Protein AF-A0A3B8IWB0-F1 (afdb_monomer_lite)

Radius of gyration: 18.92 Å; chains: 1; bounding box: 40×25×56 Å

pLDDT: mean 94.24, std 4.74, range [62.81, 97.88]

Structure (mmCIF, N/CA/C/O backbone):
data_AF-A0A3B8IWB0-F1
#
_entry.id   AF-A0A3B8IWB0-F1
#
loop_
_atom_site.group_PDB
_atom_site.id
_atom_site.type_symbol
_atom_site.label_atom_id
_atom_site.label_alt_id
_atom_site.label_comp_id
_atom_site.label_asym_id
_atom_site.label_entity_id
_atom_site.label_seq_id
_atom_site.pdbx_PDB_ins_code
_atom_site.Cartn_x
_atom_site.Cartn_y
_atom_site.Cartn_z
_atom_site.occupancy
_atom_site.B_iso_or_equiv
_atom_site.auth_seq_id
_atom_site.auth_comp_id
_atom_site.auth_asym_id
_atom_site.auth_atom_id
_atom_site.pdbx_PDB_model_num
ATOM 1 N N . THR A 1 1 ? 7.055 11.679 -23.421 1.00 75.38 1 THR A N 1
ATOM 2 C CA . THR A 1 1 ? 7.446 10.399 -24.059 1.00 75.38 1 THR A CA 1
ATOM 3 C C . THR A 1 1 ? 8.258 9.618 -23.042 1.00 75.38 1 THR A C 1
ATOM 5 O O . THR A 1 1 ? 8.978 10.277 -22.305 1.00 75.38 1 THR A O 1
ATOM 8 N N . GLY A 1 2 ? 8.128 8.290 -22.930 1.00 94.56 2 GLY A N 1
ATOM 9 C CA . GLY A 1 2 ? 8.894 7.496 -21.946 1.00 94.56 2 GLY A CA 1
ATOM 10 C C . GLY A 1 2 ? 8.264 7.339 -20.551 1.00 94.56 2 GLY A C 1
ATOM 11 O O . GLY A 1 2 ? 8.974 7.044 -19.597 1.00 94.56 2 GLY A O 1
ATOM 12 N N . GLY A 1 3 ? 6.961 7.597 -20.394 1.00 96.50 3 GLY A N 1
ATOM 13 C CA . GLY A 1 3 ? 6.297 7.539 -19.083 1.00 96.50 3 GLY A CA 1
ATOM 14 C C . GLY A 1 3 ? 6.118 6.111 -18.552 1.00 96.50 3 GLY A C 1
ATO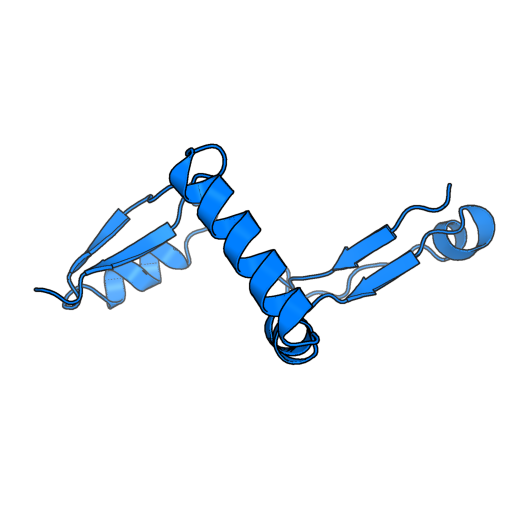M 15 O O . GLY A 1 3 ? 5.990 5.168 -19.333 1.00 96.50 3 GLY A O 1
ATOM 16 N N . ILE A 1 4 ? 6.054 5.964 -17.225 1.00 97.12 4 ILE A N 1
ATOM 17 C CA . ILE A 1 4 ? 5.768 4.690 -16.548 1.00 97.12 4 ILE A CA 1
ATOM 18 C C . ILE A 1 4 ? 4.444 4.809 -15.791 1.00 97.12 4 ILE A C 1
ATOM 20 O O . ILE A 1 4 ? 4.273 5.707 -14.970 1.00 97.12 4 ILE A O 1
ATOM 24 N N . CYS A 1 5 ? 3.526 3.880 -16.048 1.00 95.12 5 CYS A N 1
ATOM 25 C CA . CYS A 1 5 ? 2.310 3.679 -15.269 1.00 95.12 5 CYS A CA 1
ATOM 26 C C . CYS A 1 5 ? 2.483 2.443 -14.376 1.00 95.12 5 CYS A C 1
ATOM 28 O O . CYS A 1 5 ? 2.748 1.347 -14.878 1.00 95.12 5 CYS A O 1
ATOM 30 N N . LEU A 1 6 ? 2.345 2.627 -13.060 1.00 96.25 6 LEU A N 1
ATOM 31 C CA . LEU A 1 6 ? 2.355 1.543 -12.079 1.00 96.25 6 LEU A CA 1
ATOM 32 C C . LEU A 1 6 ? 0.928 1.246 -11.621 1.00 96.25 6 LEU A C 1
ATOM 34 O O . LEU A 1 6 ? 0.299 2.073 -10.962 1.00 96.25 6 LEU A O 1
ATOM 38 N N . ALA A 1 7 ? 0.432 0.058 -11.952 1.00 95.25 7 ALA A N 1
ATOM 39 C CA . ALA A 1 7 ? -0.828 -0.453 -11.431 1.00 95.25 7 ALA A CA 1
ATOM 40 C C . ALA A 1 7 ? -0.570 -1.188 -10.107 1.00 95.25 7 ALA A C 1
ATOM 42 O O . ALA A 1 7 ? 0.166 -2.174 -10.084 1.00 95.25 7 ALA A O 1
ATOM 43 N N . TYR A 1 8 ? -1.162 -0.706 -9.011 1.00 95.50 8 TYR A N 1
ATOM 44 C CA . TYR A 1 8 ? -0.965 -1.258 -7.659 1.00 95.50 8 TYR A CA 1
ATOM 45 C C . TYR A 1 8 ? -2.270 -1.607 -6.925 1.00 95.50 8 TYR A C 1
ATOM 47 O O . TYR A 1 8 ? -2.243 -2.001 -5.762 1.00 95.50 8 TYR A O 1
ATOM 55 N N . GLY A 1 9 ? -3.417 -1.464 -7.591 1.00 92.62 9 GLY A N 1
ATOM 56 C CA . GLY A 1 9 ? -4.727 -1.755 -7.022 1.00 92.62 9 GLY A CA 1
ATOM 57 C C . GLY A 1 9 ? -5.758 -2.076 -8.099 1.00 92.62 9 GLY A C 1
ATOM 58 O O . GLY A 1 9 ? -5.554 -1.780 -9.276 1.00 92.62 9 GLY A O 1
ATOM 59 N N . LEU A 1 10 ? -6.869 -2.679 -7.674 1.00 91.19 10 LEU A N 1
ATOM 60 C CA . LEU A 1 10 ? -7.965 -3.116 -8.538 1.00 91.19 10 LEU A CA 1
ATOM 61 C C . LEU A 1 10 ? -9.317 -2.734 -7.911 1.00 91.19 10 LEU A C 1
ATOM 63 O O . LEU A 1 10 ? -10.143 -3.580 -7.595 1.00 91.19 10 LEU A O 1
ATOM 67 N N . LEU A 1 11 ? -9.537 -1.435 -7.699 1.00 89.06 11 LEU A N 1
ATOM 68 C CA . LEU A 1 11 ? -10.754 -0.927 -7.046 1.00 89.06 11 LEU A CA 1
ATOM 69 C C . LEU A 1 11 ? -12.025 -1.180 -7.873 1.00 89.06 11 LEU A C 1
ATOM 71 O O . LEU A 1 11 ? -13.098 -1.375 -7.318 1.00 89.06 11 LEU A O 1
ATOM 75 N N . SER A 1 12 ? -11.912 -1.171 -9.205 1.00 88.25 12 SER A N 1
ATOM 76 C CA . SER A 1 12 ? -13.045 -1.371 -10.116 1.00 88.25 12 SER A CA 1
ATOM 77 C C . SER A 1 12 ? -13.356 -2.838 -10.408 1.00 88.25 12 SER A C 1
ATOM 79 O O . SER A 1 12 ? -14.391 -3.106 -11.014 1.00 88.25 12 SER A O 1
ATOM 81 N N . LEU A 1 13 ? -12.454 -3.764 -10.050 1.00 88.44 13 LEU A N 1
ATOM 82 C CA . LEU A 1 13 ? -12.521 -5.184 -10.428 1.00 88.44 13 LEU A CA 1
ATOM 83 C C . LEU A 1 13 ? -12.618 -5.431 -11.946 1.00 88.44 13 LEU A C 1
ATOM 85 O O . LEU A 1 13 ? -13.085 -6.480 -12.380 1.00 88.44 13 LEU A O 1
ATOM 89 N N . LYS A 1 14 ? -12.171 -4.469 -12.763 1.00 92.94 14 LYS A N 1
ATOM 90 C CA . LYS A 1 14 ? -12.183 -4.544 -14.229 1.00 92.94 14 LYS A CA 1
ATOM 91 C C . LYS A 1 14 ? -10.773 -4.474 -14.792 1.00 92.94 14 LYS A C 1
ATOM 93 O O . LYS A 1 14 ? -9.903 -3.817 -14.218 1.00 92.94 14 LYS A O 1
ATOM 98 N N . ASP A 1 15 ? -10.593 -5.065 -15.966 1.00 90.69 15 ASP A N 1
ATOM 99 C CA . ASP A 1 15 ? -9.359 -4.925 -16.728 1.00 90.69 15 ASP A CA 1
ATOM 100 C C . ASP A 1 15 ? -9.065 -3.455 -17.033 1.00 90.69 15 ASP A C 1
ATOM 102 O O . ASP A 1 15 ? -9.955 -2.659 -17.347 1.00 90.69 15 ASP A O 1
ATOM 106 N N . THR A 1 16 ? -7.785 -3.096 -16.957 1.00 90.31 16 THR A N 1
ATOM 107 C CA . THR A 1 16 ? -7.333 -1.762 -17.355 1.00 90.31 16 THR A CA 1
ATOM 108 C C . THR A 1 16 ? -7.176 -1.733 -18.878 1.00 90.31 16 THR A C 1
ATOM 110 O O . THR A 1 16 ? -6.329 -2.461 -19.397 1.00 90.31 16 THR A O 1
ATOM 113 N N . PRO A 1 17 ? -7.938 -0.911 -19.623 1.00 91.31 17 PRO A N 1
ATOM 114 C CA . PRO A 1 17 ? -7.779 -0.820 -21.070 1.00 91.31 17 PRO A CA 1
ATOM 115 C C . PRO A 1 17 ? -6.428 -0.185 -21.420 1.00 91.31 17 PRO A C 1
ATOM 117 O O . PRO A 1 17 ? -6.093 0.895 -20.930 1.00 91.31 17 PRO A O 1
ATOM 120 N N . ILE A 1 18 ? -5.655 -0.835 -22.294 1.00 92.88 18 ILE A N 1
ATOM 121 C CA . ILE A 1 18 ? -4.321 -0.374 -22.702 1.00 92.88 18 ILE A CA 1
ATOM 122 C C . ILE A 1 18 ? -4.334 0.094 -24.157 1.00 92.88 18 ILE A C 1
ATOM 124 O O . ILE A 1 18 ? -4.771 -0.620 -25.058 1.00 92.88 18 ILE A O 1
ATOM 128 N N . ASN A 1 19 ? -3.816 1.302 -24.401 1.00 94.25 19 ASN A N 1
ATOM 129 C CA . ASN A 1 19 ? -3.642 1.836 -25.750 1.00 94.25 19 ASN A CA 1
ATOM 130 C C . ASN A 1 19 ? -2.257 1.467 -26.304 1.00 94.25 19 ASN A C 1
ATOM 132 O O . ASN A 1 19 ? -1.245 2.072 -25.939 1.00 94.25 19 ASN A O 1
ATOM 136 N N . ASN A 1 20 ? -2.226 0.526 -27.247 1.00 96.38 20 ASN A N 1
ATOM 137 C CA . ASN A 1 20 ? -0.989 0.046 -27.872 1.00 96.38 20 ASN A CA 1
ATOM 138 C C . ASN A 1 20 ? -0.197 1.149 -28.595 1.00 96.38 20 ASN A C 1
ATOM 140 O O . ASN A 1 20 ? 1.032 1.111 -28.609 1.00 96.38 20 ASN A O 1
ATOM 144 N N . GLY A 1 21 ? -0.865 2.165 -29.148 1.00 97.31 21 GLY A N 1
ATOM 145 C CA . GLY A 1 21 ? -0.193 3.290 -29.799 1.00 97.31 21 GLY A CA 1
ATOM 146 C C . GLY A 1 21 ? 0.662 4.111 -28.830 1.00 97.31 21 GLY A C 1
ATOM 147 O O . GLY A 1 21 ? 1.726 4.600 -29.209 1.00 97.31 21 GLY A O 1
ATOM 148 N N . LEU A 1 22 ? 0.252 4.216 -27.561 1.00 95.75 22 LEU A N 1
ATOM 149 C CA . LEU A 1 22 ? 1.059 4.869 -26.525 1.00 95.75 22 LEU A CA 1
ATOM 150 C C . LEU A 1 22 ? 2.290 4.035 -26.153 1.00 95.75 22 LEU A C 1
ATOM 152 O O . LEU A 1 22 ? 3.362 4.600 -25.933 1.00 95.75 22 LEU A O 1
ATOM 156 N N . LEU A 1 23 ? 2.160 2.707 -26.128 1.00 96.50 23 LEU A N 1
ATOM 157 C CA . LEU A 1 23 ? 3.293 1.818 -25.870 1.00 96.50 23 LEU A CA 1
ATOM 158 C C . LEU A 1 23 ? 4.341 1.945 -26.985 1.00 96.50 23 LEU A C 1
ATOM 160 O O . LEU A 1 23 ? 5.499 2.238 -26.708 1.00 96.50 23 LEU A O 1
ATOM 164 N N . ILE A 1 24 ? 3.917 1.814 -28.246 1.00 97.50 24 ILE A N 1
ATOM 165 C CA . ILE A 1 24 ? 4.816 1.762 -29.409 1.00 97.50 24 ILE A CA 1
ATOM 166 C C . ILE A 1 24 ? 5.391 3.143 -29.736 1.00 97.50 24 ILE A C 1
ATOM 168 O O . ILE A 1 24 ? 6.602 3.314 -29.838 1.00 97.50 24 ILE A O 1
ATOM 172 N N . PHE A 1 25 ? 4.533 4.151 -29.900 1.00 97.69 25 PHE A N 1
ATOM 173 C CA . PHE A 1 25 ? 4.944 5.435 -30.480 1.00 97.69 25 PHE A CA 1
ATOM 174 C C . PHE A 1 25 ? 5.269 6.500 -29.434 1.00 97.69 25 PHE A C 1
ATOM 176 O O . PHE A 1 25 ? 5.868 7.526 -29.762 1.00 97.69 25 PHE A O 1
ATOM 183 N N . LYS A 1 26 ? 4.874 6.291 -28.170 1.00 96.38 26 LYS A N 1
ATOM 184 C CA . LYS A 1 26 ? 5.219 7.188 -27.054 1.00 96.38 26 LYS A CA 1
ATOM 185 C C . LYS A 1 26 ? 6.144 6.544 -26.021 1.00 96.38 26 LYS A C 1
ATOM 187 O O . LYS A 1 26 ? 6.485 7.221 -25.042 1.00 96.38 26 LYS A O 1
ATOM 192 N N . ASN A 1 27 ? 6.584 5.306 -26.263 1.00 96.31 27 ASN A N 1
ATOM 193 C CA . ASN A 1 27 ? 7.463 4.534 -25.387 1.00 96.31 27 ASN A CA 1
ATOM 194 C C . ASN A 1 27 ? 6.942 4.488 -23.939 1.00 96.31 27 ASN A C 1
ATOM 196 O O . ASN A 1 27 ? 7.687 4.712 -22.987 1.00 96.31 27 ASN A O 1
ATOM 200 N N . VAL A 1 28 ? 5.629 4.327 -23.769 1.00 97.38 28 VAL A N 1
ATOM 201 C CA . VAL A 1 28 ? 5.021 4.205 -22.439 1.00 97.38 28 VAL A CA 1
ATOM 202 C C . VAL A 1 28 ? 5.195 2.777 -21.934 1.00 97.38 28 VAL A C 1
ATOM 204 O O . VAL A 1 28 ? 5.015 1.823 -22.682 1.00 97.38 28 VAL A O 1
ATOM 207 N N . THR A 1 29 ? 5.511 2.630 -20.649 1.00 96.94 29 THR A N 1
ATOM 208 C CA . THR A 1 29 ? 5.596 1.335 -19.966 1.00 96.94 29 THR A CA 1
ATOM 209 C C . THR A 1 29 ? 4.468 1.198 -18.950 1.00 96.94 29 THR A C 1
ATOM 211 O O . THR A 1 29 ? 4.247 2.104 -18.149 1.00 96.94 29 THR A O 1
ATOM 214 N N . VAL A 1 30 ? 3.793 0.049 -18.937 1.00 96.00 30 VAL A N 1
ATOM 215 C CA . VAL A 1 30 ? 2.810 -0.308 -17.904 1.00 96.00 30 VAL A CA 1
ATOM 216 C C . VAL A 1 30 ? 3.352 -1.495 -17.116 1.00 96.00 30 VAL A C 1
ATOM 218 O O . VAL A 1 30 ? 3.754 -2.493 -17.712 1.00 96.00 30 VAL A O 1
ATOM 221 N N . LYS A 1 31 ? 3.412 -1.379 -15.787 1.00 95.94 31 LYS A N 1
ATOM 222 C CA . LYS A 1 31 ? 3.907 -2.432 -14.888 1.00 95.94 31 LYS A CA 1
ATOM 223 C C . LYS A 1 31 ? 3.002 -2.583 -13.673 1.00 95.94 31 LYS A C 1
ATOM 225 O O . LYS A 1 31 ? 2.468 -1.601 -13.165 1.00 95.94 31 LYS A O 1
ATOM 230 N N . GLY A 1 32 ? 2.877 -3.812 -13.187 1.00 95.44 32 GLY A N 1
ATOM 231 C CA . GLY A 1 32 ? 2.309 -4.068 -11.869 1.00 95.44 32 GLY A CA 1
ATOM 232 C C . GLY A 1 32 ? 3.300 -3.704 -10.763 1.00 95.44 32 GLY A C 1
ATOM 233 O O . GLY A 1 32 ? 4.509 -3.874 -10.927 1.00 95.44 32 GLY A O 1
ATOM 234 N N . PHE A 1 33 ? 2.786 -3.235 -9.632 1.00 96.62 33 PHE A N 1
ATOM 235 C CA . PHE A 1 33 ? 3.533 -3.095 -8.389 1.00 96.62 33 PHE A CA 1
ATOM 236 C C . PHE A 1 33 ? 2.732 -3.721 -7.255 1.00 96.62 33 PHE A C 1
ATOM 238 O O . PHE A 1 33 ? 1.602 -3.319 -6.991 1.00 96.62 33 PHE A O 1
ATOM 245 N N . TRP A 1 34 ? 3.330 -4.686 -6.562 1.00 96.31 34 TRP A N 1
ATOM 246 C CA . TRP A 1 34 ? 2.713 -5.308 -5.402 1.00 96.31 34 TRP A CA 1
ATOM 247 C C . TRP A 1 34 ? 3.679 -5.261 -4.226 1.00 96.31 34 TRP A C 1
ATOM 249 O O . TRP A 1 34 ? 4.709 -5.933 -4.222 1.00 96.31 34 TRP A O 1
ATOM 259 N N . LEU A 1 35 ? 3.339 -4.452 -3.219 1.00 95.69 35 LEU A N 1
ATOM 260 C CA . LEU A 1 35 ? 4.190 -4.238 -2.049 1.00 95.69 35 LEU A CA 1
ATOM 261 C C . LEU A 1 35 ? 4.542 -5.556 -1.339 1.00 95.69 35 LEU A C 1
ATOM 263 O O . LEU A 1 35 ? 5.685 -5.735 -0.929 1.00 95.69 35 LEU A O 1
ATOM 267 N N . THR A 1 36 ? 3.588 -6.490 -1.255 1.00 96.06 36 THR A N 1
ATOM 268 C CA . THR A 1 36 ? 3.746 -7.789 -0.581 1.00 96.06 36 THR A CA 1
ATOM 269 C C . THR A 1 36 ? 4.839 -8.662 -1.196 1.00 96.06 36 THR A C 1
ATOM 271 O O . THR A 1 36 ? 5.466 -9.422 -0.470 1.00 96.06 36 THR A O 1
ATOM 274 N N . THR A 1 37 ? 5.098 -8.558 -2.502 1.00 95.38 37 THR A N 1
ATOM 275 C CA . THR A 1 37 ? 6.177 -9.312 -3.166 1.00 95.38 37 THR A CA 1
ATOM 276 C C . THR A 1 37 ? 7.437 -8.476 -3.338 1.00 95.38 37 THR A C 1
ATOM 278 O O . THR A 1 37 ? 8.543 -8.989 -3.185 1.00 95.38 37 THR A O 1
ATOM 281 N N . TRP A 1 38 ? 7.289 -7.179 -3.612 1.00 96.56 38 TRP A N 1
ATOM 282 C CA . TRP A 1 38 ? 8.420 -6.281 -3.811 1.00 96.56 38 TRP A CA 1
ATOM 283 C C . TRP A 1 38 ? 9.232 -6.094 -2.530 1.00 96.56 38 TRP A C 1
ATOM 285 O O . TRP A 1 38 ? 10.452 -6.226 -2.566 1.00 96.56 38 TRP A O 1
ATOM 295 N N . PHE A 1 39 ? 8.581 -5.823 -1.398 1.00 96.50 39 PHE A N 1
ATOM 296 C CA . PHE A 1 39 ? 9.286 -5.478 -0.165 1.00 96.50 39 PHE A CA 1
ATOM 297 C C . PHE A 1 39 ? 10.179 -6.622 0.354 1.00 96.50 39 PHE A C 1
ATOM 299 O O . PHE A 1 39 ? 11.357 -6.361 0.600 1.00 96.50 39 PHE A O 1
ATOM 306 N N . PRO A 1 40 ? 9.717 -7.890 0.413 1.00 95.94 40 PRO A N 1
ATOM 307 C CA . PRO A 1 40 ? 10.574 -9.015 0.799 1.00 95.94 40 PRO A CA 1
ATOM 308 C C . PRO A 1 40 ? 11.660 -9.364 -0.228 1.00 95.94 40 PRO A C 1
ATOM 310 O O . PRO A 1 40 ? 12.613 -10.053 0.115 1.00 95.94 40 PRO A O 1
ATOM 313 N N . SER A 1 41 ? 11.524 -8.925 -1.486 1.00 96.56 41 SER A N 1
ATOM 314 C CA . SER A 1 41 ? 12.528 -9.177 -2.533 1.00 96.56 41 SER A CA 1
ATOM 315 C C . SER A 1 41 ? 13.749 -8.255 -2.455 1.00 96.56 41 SER A C 1
ATOM 317 O O . SER A 1 41 ? 14.730 -8.468 -3.169 1.00 96.56 41 SER A O 1
ATOM 319 N N . LEU A 1 42 ? 13.691 -7.205 -1.629 1.00 97.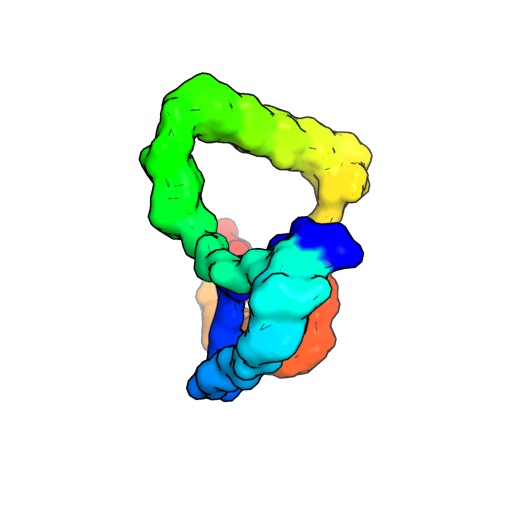25 42 LEU A N 1
ATOM 320 C CA . LEU A 1 42 ? 14.782 -6.251 -1.480 1.00 97.25 42 LEU A CA 1
ATOM 321 C C . LEU A 1 42 ? 15.968 -6.869 -0.737 1.00 97.25 42 LEU A C 1
ATOM 323 O O . LEU A 1 42 ? 15.802 -7.638 0.207 1.00 97.25 42 LEU A O 1
ATOM 327 N N . ALA A 1 43 ? 17.175 -6.436 -1.103 1.00 97.88 43 ALA A N 1
ATOM 328 C CA . ALA A 1 43 ? 18.348 -6.659 -0.266 1.00 97.88 43 ALA A CA 1
ATOM 329 C C . ALA A 1 43 ? 18.130 -6.033 1.131 1.00 97.88 43 ALA A C 1
ATOM 331 O O . ALA A 1 43 ? 17.526 -4.951 1.209 1.00 97.88 43 ALA A O 1
ATOM 332 N N . PRO A 1 44 ? 18.620 -6.655 2.221 1.00 97.12 44 PRO A N 1
ATOM 333 C CA . PRO A 1 44 ? 18.393 -6.181 3.589 1.00 97.12 44 PRO A CA 1
ATOM 334 C C . PRO A 1 44 ? 18.745 -4.704 3.803 1.00 97.12 44 PRO A C 1
ATOM 336 O O . PRO A 1 44 ? 17.982 -3.965 4.425 1.00 97.12 44 PRO A O 1
ATOM 339 N N . GLU A 1 45 ? 19.847 -4.240 3.217 1.00 97.38 45 GLU A N 1
ATOM 340 C CA . GLU A 1 45 ? 20.324 -2.859 3.337 1.00 97.38 45 GLU A CA 1
ATOM 341 C C . GLU A 1 45 ? 19.354 -1.885 2.662 1.00 97.38 45 GLU A C 1
ATOM 343 O O . GLU A 1 45 ? 19.065 -0.803 3.179 1.00 97.38 45 GLU A O 1
ATOM 348 N N . ARG A 1 46 ? 18.799 -2.281 1.509 1.00 97.25 46 ARG A N 1
ATOM 349 C CA . ARG A 1 46 ? 17.821 -1.466 0.785 1.00 97.25 46 ARG A CA 1
ATOM 350 C C . ARG A 1 46 ? 16.487 -1.426 1.516 1.00 97.25 46 ARG A C 1
ATOM 352 O O . ARG A 1 46 ? 15.880 -0.359 1.585 1.00 97.25 46 ARG A O 1
ATOM 359 N N . MET A 1 47 ? 16.047 -2.555 2.067 1.00 97.00 47 MET A N 1
ATOM 360 C CA . MET A 1 47 ? 14.851 -2.623 2.904 1.00 97.00 47 MET A CA 1
ATOM 361 C C . MET A 1 47 ? 14.986 -1.689 4.114 1.00 97.00 47 MET A C 1
ATOM 363 O O . MET A 1 47 ? 14.101 -0.869 4.357 1.00 97.00 47 MET A O 1
ATOM 367 N N . GLN A 1 48 ? 16.117 -1.755 4.826 1.00 97.06 48 GLN A N 1
ATOM 368 C CA . GLN A 1 48 ? 16.392 -0.888 5.970 1.00 97.06 48 GLN A CA 1
ATOM 369 C C . GLN A 1 48 ? 16.386 0.591 5.570 1.00 97.06 48 GLN A C 1
ATOM 371 O O . GLN A 1 48 ? 15.746 1.392 6.247 1.00 97.06 48 GLN A O 1
ATOM 376 N N . ALA A 1 49 ? 17.037 0.953 4.462 1.00 97.75 49 ALA A N 1
ATOM 377 C CA . ALA A 1 49 ? 17.059 2.330 3.974 1.00 97.75 49 ALA A CA 1
ATOM 378 C C . ALA A 1 49 ? 15.647 2.876 3.696 1.00 97.75 49 ALA A C 1
ATOM 380 O O . ALA A 1 49 ? 15.324 3.974 4.140 1.00 97.7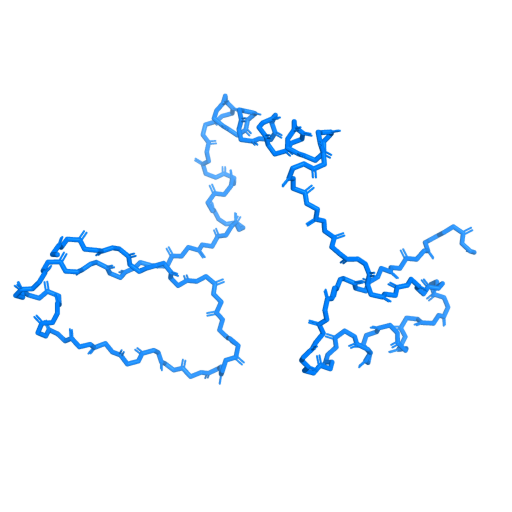5 49 ALA A O 1
ATOM 381 N N . VAL A 1 50 ? 14.790 2.089 3.032 1.00 96.75 50 VAL A N 1
ATOM 382 C CA . VAL A 1 50 ? 13.390 2.467 2.763 1.00 96.75 50 VAL A CA 1
ATOM 383 C C . VAL A 1 50 ? 12.619 2.679 4.066 1.00 96.75 50 VAL A C 1
ATOM 385 O O . VAL A 1 50 ? 11.914 3.673 4.210 1.00 96.75 50 VAL A O 1
ATOM 388 N N . VAL A 1 51 ? 12.764 1.777 5.042 1.00 96.50 51 VAL A N 1
ATOM 389 C CA . VAL A 1 51 ? 12.086 1.914 6.341 1.00 96.50 51 VAL A CA 1
ATOM 390 C C . VAL A 1 51 ? 12.544 3.176 7.075 1.00 96.50 51 VAL A C 1
ATOM 392 O O . VAL A 1 51 ? 11.704 3.919 7.578 1.00 96.50 51 VAL A O 1
ATOM 395 N N . GLN A 1 52 ? 13.852 3.444 7.118 1.00 97.06 52 GLN A N 1
ATOM 396 C CA . GLN A 1 52 ? 14.396 4.631 7.786 1.00 97.06 52 GLN A CA 1
ATOM 397 C C . GLN A 1 52 ? 13.914 5.932 7.139 1.00 97.06 52 GLN A C 1
ATOM 399 O O . GLN A 1 52 ? 13.548 6.868 7.847 1.00 97.06 52 GLN A O 1
ATOM 404 N N . GLU A 1 53 ? 13.855 5.978 5.809 1.00 96.38 53 GLU A N 1
ATOM 405 C CA . GLU A 1 53 ? 13.326 7.124 5.071 1.00 96.38 53 GLU A CA 1
ATOM 406 C C . GLU A 1 53 ? 11.861 7.399 5.443 1.00 96.38 53 GLU A C 1
ATOM 408 O O . GLU A 1 53 ? 11.525 8.509 5.858 1.00 96.38 53 GLU A O 1
ATOM 413 N N . ILE A 1 54 ? 10.999 6.377 5.391 1.00 95.06 54 ILE A N 1
ATOM 414 C CA . ILE A 1 54 ? 9.576 6.517 5.733 1.00 95.06 54 ILE A CA 1
ATOM 415 C C . ILE A 1 54 ? 9.384 6.942 7.195 1.00 95.06 54 ILE A C 1
ATOM 417 O O . ILE A 1 54 ? 8.577 7.832 7.471 1.00 95.06 54 ILE A O 1
ATOM 421 N N . LEU A 1 55 ? 10.132 6.355 8.136 1.00 95.25 55 LEU A N 1
ATOM 422 C CA . LEU A 1 55 ? 10.071 6.745 9.549 1.00 95.25 55 LEU A CA 1
ATOM 423 C C . LEU A 1 55 ? 10.515 8.196 9.765 1.00 95.25 55 LEU A C 1
ATOM 425 O O . LEU A 1 55 ? 9.881 8.910 10.540 1.00 95.25 55 LEU A O 1
ATOM 429 N N . GLY A 1 56 ? 11.549 8.657 9.058 1.00 96.12 56 GLY A N 1
ATOM 430 C CA . GLY A 1 56 ? 11.978 10.056 9.091 1.00 96.12 56 GLY A CA 1
ATOM 431 C C . GLY A 1 56 ? 10.894 11.015 8.589 1.00 96.12 56 GLY A C 1
ATOM 432 O O . GLY A 1 56 ? 10.640 12.054 9.205 1.00 96.12 56 GLY A O 1
ATOM 433 N N . LEU A 1 57 ? 10.192 10.654 7.512 1.00 95.12 57 LEU A N 1
ATOM 434 C CA . LEU A 1 57 ? 9.081 11.455 6.987 1.00 95.12 57 LEU A CA 1
ATOM 435 C C . LEU A 1 57 ? 7.903 11.533 7.971 1.00 95.12 57 LEU A C 1
ATOM 437 O O . LEU A 1 57 ? 7.317 12.601 8.159 1.00 95.12 57 LEU A O 1
ATOM 441 N N . LEU A 1 58 ? 7.586 10.424 8.644 1.00 93.25 58 LEU A N 1
ATOM 442 C CA . LEU A 1 58 ? 6.560 10.389 9.690 1.00 93.25 58 LEU A CA 1
ATOM 443 C C . LEU A 1 58 ? 6.967 11.222 10.915 1.00 93.25 58 LEU A C 1
ATOM 445 O O . LEU A 1 58 ? 6.168 12.012 11.413 1.00 93.25 58 LEU A O 1
ATOM 449 N N . ALA A 1 59 ? 8.215 11.097 11.378 1.00 93.25 59 ALA A N 1
ATOM 450 C CA . ALA A 1 59 ? 8.727 11.825 12.541 1.00 93.25 59 ALA A CA 1
ATOM 451 C C . ALA A 1 59 ? 8.736 13.346 12.324 1.00 93.25 59 ALA A C 1
ATOM 453 O O . ALA A 1 59 ? 8.421 14.112 13.233 1.00 93.25 59 ALA A O 1
ATOM 454 N N . THR A 1 60 ? 9.048 13.785 11.103 1.00 94.69 60 THR A N 1
ATOM 455 C CA . THR A 1 60 ? 8.999 15.202 10.705 1.00 94.69 60 THR A CA 1
ATOM 456 C C . THR A 1 60 ? 7.587 15.695 10.386 1.00 94.69 60 THR A C 1
ATOM 458 O O . THR A 1 60 ? 7.407 16.877 10.107 1.00 94.69 60 THR A O 1
ATOM 461 N N . GLN A 1 61 ? 6.582 14.812 10.414 1.00 88.44 61 GLN A N 1
ATOM 462 C CA . GLN A 1 61 ? 5.204 15.085 9.996 1.00 88.44 61 GLN A CA 1
ATOM 463 C C . GLN A 1 61 ? 5.072 15.601 8.550 1.00 88.44 61 GLN A C 1
ATOM 465 O O . GLN A 1 61 ? 4.053 16.200 8.196 1.00 88.44 61 GLN A O 1
ATOM 470 N N . SER A 1 62 ? 6.086 15.371 7.710 1.00 90.81 62 SER A N 1
ATOM 471 C CA . SER A 1 62 ? 6.043 15.650 6.267 1.00 90.81 62 SER A CA 1
ATOM 472 C C . SER A 1 62 ? 5.223 14.601 5.515 1.00 90.81 62 SER A C 1
ATOM 474 O O . SER A 1 62 ? 4.625 14.898 4.483 1.00 90.81 62 SER A O 1
ATOM 476 N N . LEU A 1 63 ? 5.127 13.397 6.083 1.00 89.44 63 LEU A N 1
ATOM 477 C CA . LEU A 1 63 ? 4.145 12.382 5.735 1.00 89.44 63 LEU A CA 1
ATOM 478 C C . LEU A 1 63 ? 3.137 12.265 6.883 1.00 89.44 63 LEU A C 1
ATOM 480 O O . LEU A 1 63 ? 3.516 12.001 8.023 1.00 89.44 63 LEU A O 1
ATOM 484 N N . LYS A 1 64 ? 1.849 12.445 6.580 1.00 88.06 64 LYS A N 1
ATOM 485 C CA . LYS A 1 64 ? 0.746 12.262 7.531 1.00 88.06 64 LYS A CA 1
ATOM 486 C C . LYS A 1 64 ? -0.200 11.189 7.014 1.00 88.06 64 LYS A C 1
ATOM 488 O O . LYS A 1 64 ? -0.444 11.097 5.814 1.00 88.06 64 LYS A O 1
ATOM 493 N N . ALA A 1 65 ? -0.705 10.372 7.928 1.00 87.38 65 ALA A N 1
ATOM 494 C CA . ALA A 1 65 ? -1.800 9.457 7.656 1.00 87.38 65 ALA A CA 1
ATOM 495 C C . ALA A 1 65 ? -3.028 9.989 8.388 1.00 87.38 65 ALA A C 1
ATOM 497 O O . ALA A 1 65 ? -3.073 9.940 9.617 1.00 87.38 65 ALA A O 1
ATOM 498 N N . ASP A 1 66 ? -3.992 10.506 7.636 1.00 92.38 66 ASP A N 1
ATOM 499 C CA . ASP A 1 66 ? -5.223 11.021 8.218 1.00 92.38 66 ASP A CA 1
ATOM 500 C C . ASP A 1 66 ? -6.016 9.874 8.846 1.00 92.38 66 ASP A C 1
ATOM 502 O O . ASP A 1 66 ? -6.169 8.797 8.260 1.00 92.38 66 ASP A O 1
ATOM 506 N N . ILE A 1 67 ? -6.481 10.099 10.071 1.00 94.94 67 ILE A N 1
ATOM 507 C CA . ILE A 1 67 ? -7.341 9.177 10.807 1.00 94.94 67 ILE A CA 1
ATOM 508 C C . ILE A 1 67 ? -8.741 9.759 10.733 1.00 94.94 67 ILE A C 1
ATOM 510 O O . ILE A 1 67 ? -8.973 10.881 11.174 1.00 94.94 67 ILE A O 1
ATOM 514 N N . GLU A 1 68 ? -9.661 8.996 10.162 1.00 96.25 68 GLU A N 1
ATOM 515 C CA . GLU A 1 68 ? -11.057 9.407 10.046 1.00 96.25 68 GLU A CA 1
ATOM 516 C C . GLU A 1 68 ? -11.854 8.997 11.282 1.00 96.25 68 GLU A C 1
ATOM 518 O O . GLU A 1 68 ? -12.656 9.778 11.787 1.00 96.25 68 GLU A O 1
ATOM 523 N N . ALA A 1 69 ? -11.594 7.799 11.812 1.00 96.19 69 ALA A N 1
ATOM 524 C CA . ALA A 1 69 ? -12.221 7.320 13.035 1.00 96.19 69 ALA A CA 1
ATOM 525 C C . ALA A 1 69 ? -11.365 6.265 13.748 1.00 96.19 69 ALA A C 1
ATOM 527 O O . ALA A 1 69 ? -10.557 5.562 13.132 1.00 96.19 69 ALA A O 1
ATOM 528 N N . VAL A 1 70 ? -11.589 6.142 15.055 1.00 97.00 70 VAL A N 1
ATOM 529 C CA . VAL A 1 70 ? -11.040 5.083 15.905 1.00 97.00 70 VAL A CA 1
ATOM 530 C C . VAL A 1 70 ? -12.209 4.391 16.593 1.00 97.00 70 VAL A C 1
ATOM 532 O O . VAL A 1 70 ? -13.029 5.062 17.216 1.00 97.00 70 VAL A O 1
ATOM 535 N N . TYR A 1 71 ? -12.274 3.069 16.475 1.00 97.31 71 TYR A N 1
ATOM 536 C CA . TYR A 1 71 ? -13.305 2.233 17.082 1.00 97.31 71 TYR A CA 1
ATOM 537 C C . TYR A 1 71 ? -12.681 1.318 18.140 1.00 97.31 71 TYR A C 1
ATOM 539 O O . TYR A 1 71 ? -11.594 0.785 17.898 1.00 97.31 71 TYR A O 1
ATOM 547 N N . PRO A 1 72 ? -13.329 1.107 19.297 1.00 97.38 72 PRO A N 1
ATOM 548 C CA . PRO A 1 72 ? -12.947 0.023 20.197 1.00 97.38 72 PRO A CA 1
ATOM 549 C C . PRO A 1 72 ? -13.157 -1.342 19.520 1.00 97.38 72 PRO A C 1
ATOM 551 O O . PRO A 1 72 ? -13.937 -1.472 18.575 1.00 97.38 72 PRO A O 1
ATOM 554 N N . PHE A 1 73 ? -12.436 -2.366 19.982 1.00 95.75 73 PHE A N 1
ATOM 555 C CA . PHE A 1 73 ? -12.468 -3.696 19.362 1.00 95.75 73 PHE A CA 1
ATOM 556 C C . PHE A 1 73 ? -13.860 -4.354 19.369 1.00 95.75 73 PHE A C 1
ATOM 558 O O . PHE A 1 73 ? -14.185 -5.111 18.456 1.00 95.75 73 PHE A O 1
ATOM 565 N N . ASP A 1 74 ? -14.700 -4.046 20.358 1.00 96.19 74 ASP A N 1
ATOM 566 C CA . ASP A 1 74 ? -16.084 -4.527 20.446 1.00 96.19 74 ASP A CA 1
ATOM 567 C C . ASP A 1 74 ? -17.015 -3.942 19.363 1.00 96.19 74 ASP A C 1
ATOM 569 O O . ASP A 1 74 ? -18.077 -4.508 19.117 1.00 96.19 74 ASP A O 1
ATOM 573 N N . GLN A 1 75 ? -16.589 -2.885 18.658 1.00 97.31 75 GLN A N 1
ATOM 574 C CA . GLN A 1 75 ? -17.292 -2.247 17.533 1.00 97.31 75 GLN A CA 1
ATOM 575 C C . GLN A 1 75 ? -16.656 -2.578 16.173 1.00 97.31 75 GLN A C 1
ATOM 577 O O . GLN A 1 75 ? -16.632 -1.766 15.242 1.00 97.31 75 GLN A O 1
ATOM 582 N N . ILE A 1 76 ? -16.069 -3.771 16.044 1.00 96.94 76 ILE A N 1
ATOM 583 C CA . ILE A 1 76 ? -15.389 -4.184 14.811 1.00 96.94 76 ILE A CA 1
ATOM 584 C C . ILE A 1 76 ? -16.325 -4.190 13.595 1.00 96.94 76 ILE A C 1
ATOM 586 O O . ILE A 1 76 ? -15.887 -3.856 12.495 1.00 96.94 76 ILE A O 1
ATOM 590 N N . ALA A 1 77 ? -17.603 -4.533 13.778 1.00 97.69 77 ALA A N 1
ATOM 591 C CA . ALA A 1 77 ? -18.578 -4.548 12.691 1.00 97.69 77 ALA A CA 1
ATOM 592 C C . ALA A 1 77 ? -18.799 -3.133 12.138 1.00 97.69 77 ALA A C 1
ATOM 594 O O . ALA A 1 77 ? -18.676 -2.910 10.936 1.00 97.69 77 ALA A O 1
ATOM 595 N N . GLU A 1 78 ? -19.013 -2.154 13.017 1.00 97.69 78 GLU A N 1
ATOM 596 C CA . GLU A 1 78 ? -19.171 -0.747 12.659 1.00 97.69 78 GLU A CA 1
ATOM 597 C C . GLU A 1 78 ? -17.902 -0.172 12.022 1.00 97.69 78 GLU A C 1
ATOM 599 O O . GLU A 1 78 ? -17.985 0.619 11.079 1.00 97.69 78 GLU A O 1
ATOM 604 N N . ALA A 1 79 ? -16.726 -0.577 12.509 1.00 97.31 79 ALA A N 1
ATOM 605 C CA . ALA A 1 79 ? -15.445 -0.163 11.951 1.00 97.31 79 ALA A CA 1
ATOM 606 C C . ALA A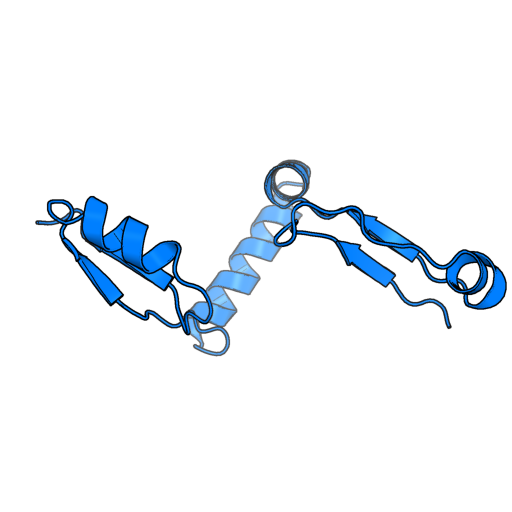 1 79 ? -15.255 -0.667 10.510 1.00 97.31 79 ALA A C 1
ATOM 608 O O . ALA A 1 79 ? -14.805 0.092 9.648 1.00 97.31 79 ALA A O 1
ATOM 609 N N . VAL A 1 80 ? -15.616 -1.926 10.235 1.00 96.88 80 VAL A N 1
ATOM 610 C CA . VAL A 1 80 ? -15.551 -2.523 8.891 1.00 96.88 80 VAL A CA 1
ATOM 611 C C . VAL A 1 80 ? -16.573 -1.872 7.962 1.00 96.88 80 VAL A C 1
ATOM 613 O O . VAL A 1 80 ? -16.198 -1.402 6.888 1.00 96.88 80 VAL A O 1
ATOM 616 N N . ASP A 1 81 ? -17.824 -1.731 8.406 1.00 97.12 81 ASP A N 1
ATOM 617 C CA . ASP A 1 81 ? -18.874 -1.053 7.639 1.00 97.12 81 ASP A CA 1
ATOM 618 C C . ASP A 1 81 ? -18.493 0.390 7.301 1.00 97.12 81 ASP A C 1
ATOM 620 O O . ASP A 1 81 ? -18.854 0.902 6.243 1.00 97.12 81 ASP A O 1
ATOM 624 N N . HIS A 1 82 ? -17.772 1.078 8.191 1.00 96.44 82 HIS A N 1
ATOM 625 C CA . HIS A 1 82 ? -17.217 2.393 7.898 1.00 96.44 82 HIS A CA 1
ATOM 626 C C . HIS A 1 82 ? -16.087 2.293 6.868 1.00 96.44 82 HIS A C 1
ATOM 628 O O . HIS A 1 82 ? -16.104 3.027 5.881 1.00 96.44 82 HIS A O 1
ATOM 634 N N . ALA A 1 83 ? -15.134 1.376 7.047 1.00 95.19 83 ALA A N 1
ATOM 635 C CA . ALA A 1 83 ? -13.989 1.201 6.155 1.00 95.19 83 ALA A CA 1
ATOM 636 C C . ALA A 1 83 ? -14.377 0.873 4.697 1.00 95.19 83 ALA A C 1
ATOM 638 O O . ALA A 1 83 ? -13.647 1.261 3.777 1.00 95.19 83 ALA A O 1
ATOM 639 N N . ASP A 1 84 ? -15.528 0.245 4.470 1.00 92.81 84 ASP A N 1
ATOM 640 C CA . ASP A 1 84 ? -16.027 -0.092 3.130 1.00 92.81 84 ASP A CA 1
ATOM 641 C C . ASP A 1 84 ? -16.785 1.053 2.437 1.00 92.81 84 ASP A C 1
ATOM 643 O O . ASP A 1 84 ? -17.093 0.974 1.242 1.00 92.81 84 ASP A O 1
ATOM 647 N N . ARG A 1 85 ? -17.057 2.164 3.136 1.00 93.25 85 ARG A N 1
ATOM 648 C CA . ARG A 1 85 ? -17.738 3.316 2.529 1.00 93.25 85 ARG A CA 1
ATOM 649 C C . ARG A 1 85 ? -16.857 3.979 1.464 1.00 93.25 85 ARG A C 1
ATOM 651 O O . ARG A 1 85 ? -15.657 4.176 1.677 1.00 93.25 85 ARG A O 1
ATOM 658 N N . PRO A 1 86 ? -17.438 4.390 0.324 1.00 88.81 86 PRO A N 1
ATOM 659 C CA . PRO A 1 86 ? -16.724 5.189 -0.662 1.00 88.81 86 PRO A CA 1
ATOM 660 C C . PRO A 1 86 ? -16.450 6.602 -0.127 1.00 88.81 86 PRO A C 1
ATOM 662 O O . PRO A 1 86 ? -17.207 7.130 0.683 1.00 88.81 86 PRO A O 1
ATOM 665 N N . GLY A 1 87 ? -15.396 7.245 -0.634 1.00 87.06 87 GLY A N 1
ATOM 666 C CA . GLY A 1 87 ? -15.132 8.666 -0.365 1.00 87.06 87 GLY A CA 1
ATOM 667 C C . GLY A 1 87 ? -14.553 8.988 1.015 1.00 87.06 87 GLY A C 1
ATOM 668 O O . GLY A 1 87 ? -14.578 10.149 1.410 1.00 87.06 87 GLY A O 1
ATOM 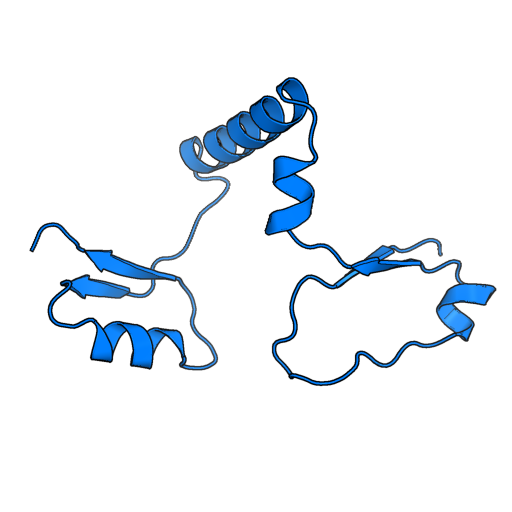669 N N . ARG A 1 88 ? -14.018 7.992 1.729 1.00 91.75 88 ARG A N 1
ATOM 670 C CA . ARG A 1 88 ? -13.303 8.195 2.995 1.00 91.75 88 ARG A CA 1
ATOM 671 C C . ARG A 1 88 ? -12.116 9.144 2.855 1.00 91.75 88 ARG A C 1
ATOM 673 O O . ARG A 1 88 ? -11.368 9.081 1.877 1.00 91.75 88 ARG A O 1
ATOM 680 N N . SER A 1 89 ? -11.925 9.976 3.871 1.00 88.56 89 SER A N 1
ATOM 681 C CA . SER A 1 89 ? -10.817 10.925 3.993 1.00 88.56 89 SER A CA 1
ATOM 682 C C . SER A 1 89 ? -9.649 10.393 4.822 1.00 88.56 89 SER A C 1
ATOM 684 O O . SER A 1 89 ? -8.619 11.055 4.894 1.00 88.56 89 SER A O 1
ATOM 686 N N . GLY A 1 90 ? -9.769 9.217 5.445 1.00 93.06 90 GLY A N 1
ATOM 687 C CA . GLY A 1 90 ? -8.695 8.680 6.273 1.00 93.06 90 GLY A CA 1
ATOM 688 C C . GLY A 1 90 ? -8.809 7.199 6.618 1.00 93.06 90 GLY A C 1
ATOM 689 O O . GLY A 1 90 ? -9.636 6.445 6.097 1.00 93.06 90 GLY A O 1
ATOM 690 N N . LYS A 1 91 ? -7.910 6.761 7.499 1.00 94.69 91 LYS A N 1
ATOM 691 C CA . LYS A 1 91 ? -7.880 5.405 8.043 1.00 94.69 91 LYS A CA 1
ATOM 692 C C . LYS A 1 91 ? -8.934 5.241 9.131 1.00 94.69 91 LYS A C 1
ATOM 694 O O . LYS A 1 91 ? -9.132 6.137 9.949 1.00 94.69 91 LYS A O 1
ATOM 699 N N . ILE A 1 92 ? -9.533 4.056 9.157 1.00 96.75 92 ILE A N 1
ATOM 700 C CA . ILE A 1 92 ? -10.325 3.567 10.281 1.00 96.75 92 ILE A CA 1
ATOM 701 C C . ILE A 1 92 ? -9.401 2.692 11.124 1.00 96.75 92 ILE A C 1
ATOM 703 O O . ILE A 1 92 ? -8.804 1.750 10.599 1.00 96.75 92 ILE A O 1
ATOM 707 N N . LEU A 1 93 ? -9.213 3.043 12.394 1.00 96.75 93 LEU A N 1
ATOM 708 C CA . LEU A 1 93 ? -8.339 2.310 13.308 1.00 96.75 93 LEU A CA 1
ATOM 709 C C . LEU A 1 93 ? -9.158 1.537 14.340 1.00 96.75 93 LEU A C 1
ATOM 711 O O . LEU A 1 93 ? -10.205 2.004 14.781 1.00 96.75 93 LEU A O 1
ATOM 715 N N . LEU A 1 94 ? -8.634 0.383 14.748 1.00 96.81 94 LEU A N 1
ATOM 716 C CA . LEU A 1 94 ? -9.143 -0.381 15.882 1.00 96.81 94 LEU A CA 1
ATOM 717 C C . LEU A 1 94 ? -8.253 -0.131 17.099 1.00 96.81 94 LEU A C 1
ATOM 719 O O . LEU A 1 94 ? -7.030 -0.270 17.010 1.00 96.81 94 LEU A O 1
ATOM 723 N N . ASP A 1 95 ? -8.861 0.215 18.229 1.00 95.94 95 ASP A N 1
ATOM 724 C CA . ASP A 1 95 ? -8.192 0.246 19.523 1.00 95.94 95 ASP A CA 1
ATOM 725 C C . ASP A 1 95 ? -8.324 -1.117 20.211 1.00 95.94 95 ASP A C 1
ATOM 727 O O . ASP A 1 95 ? -9.418 -1.552 20.566 1.00 95.94 95 ASP A O 1
ATOM 731 N N . LEU A 1 96 ? -7.185 -1.787 20.390 1.00 92.94 96 LEU A N 1
ATOM 732 C CA . LEU A 1 96 ? -7.091 -3.110 21.013 1.00 92.94 96 LEU A CA 1
ATOM 733 C C . LEU A 1 96 ? -6.895 -3.047 22.536 1.00 92.94 96 LEU A C 1
ATOM 735 O O . LEU A 1 96 ? -6.693 -4.083 23.162 1.00 92.94 96 LEU A O 1
ATOM 739 N N . ARG A 1 97 ? -6.862 -1.845 23.126 1.00 86.94 97 ARG A N 1
ATOM 740 C CA . ARG A 1 97 ? -6.604 -1.632 24.563 1.00 86.94 97 ARG A CA 1
ATOM 741 C C . ARG A 1 97 ? -7.883 -1.544 25.406 1.00 86.94 97 ARG A C 1
ATOM 743 O O . ARG A 1 97 ? -7.766 -1.317 26.609 1.00 86.94 97 ARG A O 1
ATOM 750 N N . GLY A 1 98 ? -9.051 -1.641 24.766 1.00 62.81 98 GLY A N 1
ATOM 751 C CA . GLY A 1 98 ? -10.370 -1.663 25.409 1.00 62.81 98 GLY A CA 1
ATOM 752 C C . GLY A 1 98 ? -10.675 -2.991 26.081 1.00 62.81 98 GLY A C 1
ATOM 753 O O . GLY A 1 98 ? -10.227 -4.030 25.548 1.00 62.81 98 GLY A O 1
#

Foldseek 3D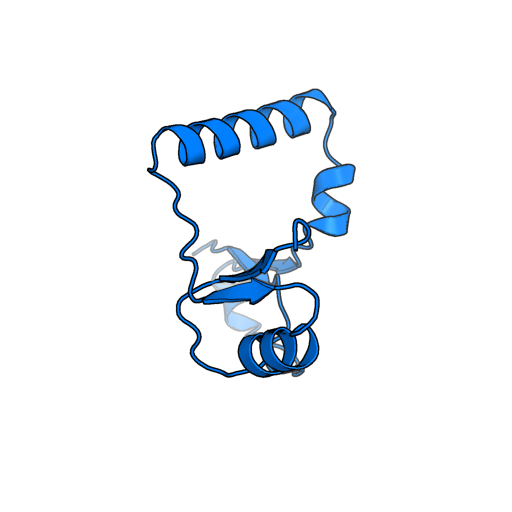i:
DQEEAEDEDDPPVDDDDDDVCCCPVVVYYYYYDYCVVVLVVDDPVVNVVVVVVVVVCVVVVVDDFDEPEEDEPVCVVVLVVVVPDPPDPGHYHYDDPD

Secondary structure (DSSP, 8-state):
---EEEE---TT-SPPP--HHHHHHH--EEEE--HHHHGGGS-HHHHHHHHHHHHHHHHTTSS---EEEEEEGGGHHHHHHHHTSTT--SEEEEETT-

Sequence (98 aa):
TGGICLAYGLLSLKDTPINNGLLIFKNVTVKGFWLTTWFPSLAPERMQAVVQEILGLLATQSLKADIEAVYPFDQIAEAVDHADRPGRSGKILLDLRG